Protein AF-A0ABD0QTV0-F1 (afdb_monomer_lite)

Secondary structure (DSSP, 8-state):
--SSSEEEEEE-------TT----GGGPPPSEEEEEE-TTT--PPP-PPP-

pLDDT: mean 92.09, std 5.33, range [69.19, 97.88]

InterPro domains:
  IPR000884 Thrombospondin type-1 (TSP1) repeat [PS50092] (1-42)
  IPR036383 Thrombospondin type-1 repeat superfamily [G3DSA:2.20.100.10] (1-41)
  IPR036383 Thrombospondin type-1 repeat superfamily [SSF82895] (1-38)

Foldseek 3Di:
DVDPAAKDKDFDDFDDPPPVRPDDPVPGDDRMDMDHHHPPVDDDDDDDDDD

Structure (mmCIF, N/CA/C/O backbone):
data_AF-A0ABD0QTV0-F1
#
_entry.id   AF-A0ABD0QTV0-F1
#
loop_
_atom_site.group_PDB
_atom_site.id
_atom_site.type_symbol
_atom_site.label_atom_id
_atom_site.label_alt_id
_atom_site.label_comp_id
_atom_site.label_asym_id
_atom_site.label_entity_id
_atom_site.label_seq_id
_atom_site.pdbx_PDB_ins_code
_atom_site.Cartn_x
_atom_site.Cartn_y
_atom_site.Cartn_z
_atom_site.occupancy
_atom_site.B_iso_or_equiv
_atom_site.auth_seq_id
_atom_site.auth_comp_id
_atom_site.auth_asym_id
_atom_site.auth_atom_id
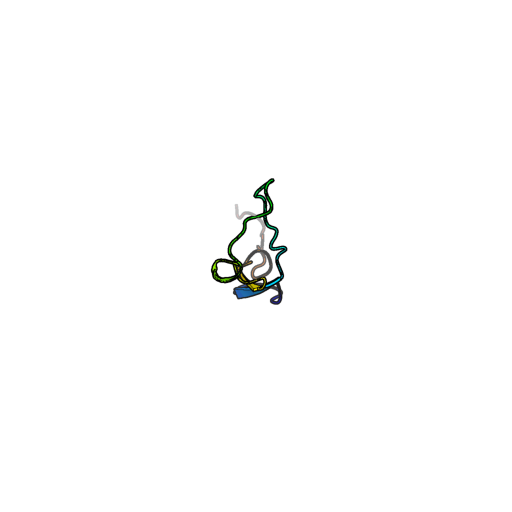_atom_site.pdbx_PDB_model_num
ATOM 1 N N . CYS A 1 1 ? 1.219 -5.305 -2.847 1.00 92.94 1 CYS A N 1
ATOM 2 C CA . CYS A 1 1 ? 0.068 -5.321 -3.771 1.00 92.94 1 CYS A CA 1
ATOM 3 C C . CYS A 1 1 ? -0.001 -6.721 -4.375 1.00 92.94 1 CYS A C 1
ATOM 5 O O . CYS A 1 1 ? 1.041 -7.360 -4.421 1.00 92.94 1 CYS A O 1
ATOM 7 N N . SER A 1 2 ? -1.174 -7.235 -4.754 1.00 95.75 2 SER A N 1
ATOM 8 C CA . SER A 1 2 ? -1.312 -8.575 -5.355 1.00 95.75 2 SER A CA 1
ATOM 9 C C . SER A 1 2 ? -0.732 -8.652 -6.766 1.00 95.75 2 SER A C 1
ATOM 11 O O . SER A 1 2 ? -0.358 -9.727 -7.212 1.00 95.75 2 SER A O 1
ATOM 13 N N . SER A 1 3 ? -0.692 -7.517 -7.460 1.00 96.19 3 SER A N 1
ATOM 14 C CA . SER A 1 3 ? -0.094 -7.381 -8.783 1.00 96.19 3 SER A CA 1
ATOM 15 C C . SER A 1 3 ? 1.359 -6.935 -8.643 1.00 96.19 3 SER A C 1
ATOM 17 O O . SER A 1 3 ? 1.675 -6.142 -7.751 1.00 96.19 3 SER A O 1
ATOM 19 N N . GLU A 1 4 ? 2.231 -7.432 -9.522 1.00 92.25 4 GLU A N 1
ATOM 20 C CA . GLU A 1 4 ? 3.644 -7.029 -9.569 1.00 92.25 4 GLU A CA 1
ATOM 21 C C . GLU A 1 4 ? 3.828 -5.597 -10.075 1.00 92.25 4 GLU A C 1
ATOM 23 O O . GLU A 1 4 ? 4.778 -4.922 -9.683 1.00 92.25 4 GLU A O 1
ATOM 28 N N . CYS A 1 5 ? 2.908 -5.131 -10.918 1.00 94.88 5 CYS A N 1
ATOM 29 C CA . CYS A 1 5 ? 2.807 -3.750 -11.347 1.00 94.88 5 CYS A CA 1
ATOM 30 C C . CYS A 1 5 ? 1.348 -3.435 -11.755 1.00 94.88 5 CYS A C 1
ATOM 32 O O . CYS A 1 5 ? 0.544 -4.343 -11.984 1.00 94.88 5 CYS A O 1
ATOM 34 N N . GLY A 1 6 ? 0.981 -2.157 -11.817 1.00 94.69 6 GLY A N 1
ATOM 35 C CA . GLY A 1 6 ? -0.356 -1.678 -12.143 1.00 94.69 6 GLY A CA 1
ATOM 36 C C . GLY A 1 6 ? -1.366 -1.894 -11.016 1.00 94.69 6 GLY A C 1
ATOM 37 O O . GLY A 1 6 ? -1.039 -1.823 -9.829 1.00 94.69 6 GLY A O 1
ATOM 38 N N . ARG A 1 7 ? -2.627 -2.122 -11.395 1.00 97.44 7 ARG A N 1
ATOM 39 C CA . ARG A 1 7 ? -3.748 -2.265 -10.461 1.00 97.44 7 ARG A CA 1
ATOM 40 C C . ARG A 1 7 ? -3.773 -3.654 -9.830 1.00 97.44 7 ARG A C 1
ATOM 42 O O . ARG A 1 7 ? -3.682 -4.665 -10.522 1.00 97.44 7 ARG A O 1
ATOM 49 N N . GLY A 1 8 ? -3.982 -3.708 -8.523 1.00 97.12 8 GLY A N 1
ATOM 50 C CA . GLY A 1 8 ? -4.173 -4.938 -7.765 1.00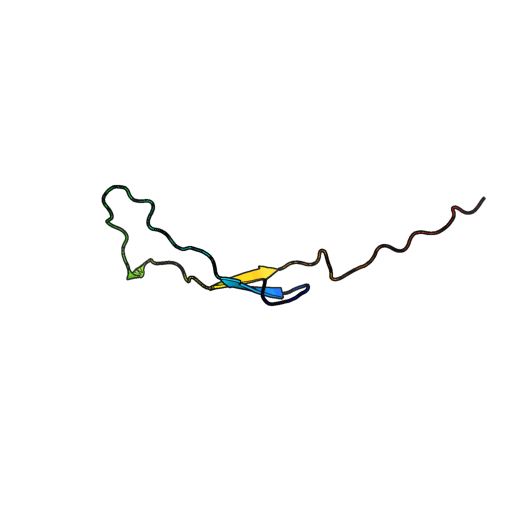 97.12 8 GLY A CA 1
ATOM 51 C C . GLY A 1 8 ? -4.963 -4.704 -6.485 1.00 97.12 8 GLY A C 1
ATOM 52 O O . GLY A 1 8 ? -5.624 -3.679 -6.313 1.00 97.12 8 GLY A O 1
ATOM 53 N N . SER A 1 9 ? -4.878 -5.657 -5.564 1.00 97.81 9 SER A N 1
ATOM 54 C CA . SER A 1 9 ? -5.463 -5.560 -4.227 1.00 97.81 9 SER A CA 1
ATOM 55 C C . SER A 1 9 ? -4.402 -5.752 -3.148 1.00 97.81 9 SER A C 1
ATOM 57 O O . SER A 1 9 ? -3.386 -6.419 -3.356 1.00 97.81 9 SER A O 1
ATOM 59 N N . ARG A 1 10 ? -4.593 -5.147 -1.979 1.00 97.06 10 ARG A N 1
ATOM 60 C CA . ARG A 1 10 ? -3.743 -5.401 -0.811 1.00 97.06 10 ARG A CA 1
ATOM 61 C C . ARG A 1 10 ? -4.582 -5.520 0.447 1.00 97.06 10 ARG A C 1
ATOM 63 O O . ARG A 1 10 ? -5.605 -4.852 0.578 1.00 97.06 10 ARG A O 1
ATOM 70 N N . LYS A 1 11 ? -4.116 -6.358 1.373 1.00 97.62 11 LYS A N 1
ATOM 71 C CA . LYS A 1 11 ? -4.627 -6.374 2.742 1.00 97.62 11 LYS A CA 1
ATOM 72 C C . LYS A 1 11 ? -4.007 -5.219 3.519 1.00 97.62 11 LYS A C 1
ATOM 74 O O . LYS A 1 11 ? -2.806 -4.973 3.399 1.00 97.62 11 LYS A O 1
ATOM 79 N N . ARG A 1 12 ? -4.823 -4.543 4.315 1.00 96.00 12 ARG A N 1
ATOM 80 C CA . ARG A 1 12 ? -4.416 -3.500 5.250 1.00 96.00 12 ARG A CA 1
ATOM 81 C C . ARG A 1 12 ? -4.950 -3.811 6.638 1.00 96.00 12 ARG A C 1
ATOM 83 O O . ARG A 1 12 ? -6.008 -4.418 6.792 1.00 96.00 12 ARG A O 1
ATOM 90 N N . THR A 1 13 ? -4.224 -3.351 7.643 1.00 95.44 13 THR A N 1
ATOM 91 C CA . THR A 1 13 ? -4.670 -3.437 9.029 1.00 95.44 13 THR A CA 1
ATOM 92 C C . THR A 1 13 ? -5.739 -2.379 9.277 1.00 95.44 13 THR A C 1
ATOM 94 O O . THR A 1 13 ? -5.510 -1.196 9.030 1.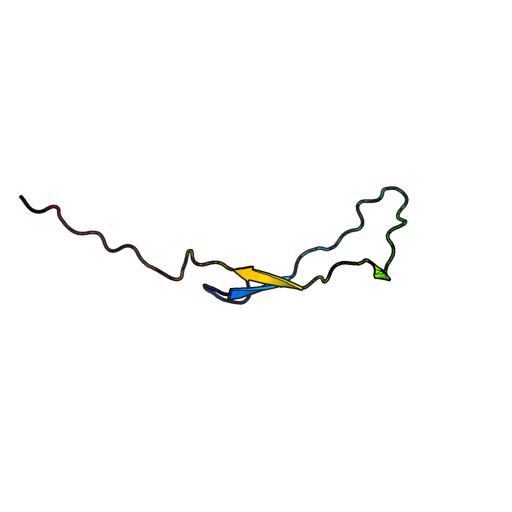00 95.44 13 THR A O 1
ATOM 97 N N . VAL A 1 14 ? -6.901 -2.804 9.771 1.00 94.56 14 VAL A N 1
ATOM 98 C CA . VAL A 1 14 ? -7.983 -1.910 10.194 1.00 94.56 14 VAL A CA 1
ATOM 99 C C . VAL A 1 14 ? -8.101 -2.001 11.707 1.00 94.56 14 VAL A C 1
ATOM 101 O O . VAL A 1 14 ? -8.498 -3.033 12.243 1.00 94.56 14 VAL A O 1
ATOM 104 N N . THR A 1 15 ? -7.741 -0.922 12.396 1.00 92.31 15 THR A N 1
ATOM 105 C CA . THR A 1 15 ? -7.778 -0.829 13.858 1.00 92.31 15 THR A CA 1
ATOM 106 C C . THR A 1 15 ? -8.646 0.339 14.298 1.00 92.31 15 THR A C 1
ATOM 108 O O . THR A 1 15 ? -8.642 1.411 13.695 1.00 92.31 15 THR A O 1
ATOM 111 N N . CYS A 1 16 ? -9.401 0.122 15.373 1.00 91.75 16 CYS A N 1
ATOM 112 C CA . CYS A 1 16 ? -10.121 1.188 16.052 1.00 91.75 16 CYS A CA 1
ATOM 113 C C . CYS A 1 16 ? -9.113 2.044 16.828 1.00 91.75 16 CYS A C 1
ATOM 115 O O . CYS A 1 16 ? -8.425 1.531 17.706 1.00 91.75 16 CYS A O 1
ATOM 117 N N . THR A 1 17 ? -9.013 3.332 16.503 1.00 90.75 17 THR A N 1
ATOM 118 C CA . THR A 1 17 ? -8.130 4.280 17.209 1.00 90.75 17 THR A CA 1
ATOM 119 C C . THR A 1 17 ? -8.839 5.026 18.338 1.00 90.75 17 THR A C 1
ATOM 121 O O . THR A 1 17 ? -8.205 5.792 19.059 1.00 90.75 17 THR A O 1
ATOM 124 N N . ASN A 1 18 ? -10.147 4.810 18.507 1.00 87.19 18 ASN A N 1
ATOM 125 C CA . ASN A 1 18 ? -10.919 5.396 19.592 1.00 87.19 18 ASN A CA 1
ATOM 126 C C . ASN A 1 18 ? -10.459 4.790 20.939 1.00 87.19 18 ASN A C 1
ATOM 128 O O . ASN A 1 18 ? -10.614 3.581 21.131 1.00 87.19 18 ASN A O 1
ATOM 132 N N . PRO A 1 19 ? -9.943 5.597 21.886 1.00 80.31 19 PRO A N 1
ATOM 133 C CA . PRO A 1 19 ? -9.439 5.100 23.166 1.00 80.31 19 PRO A CA 1
ATOM 134 C C . PRO A 1 19 ? -10.534 4.526 24.077 1.00 80.31 19 PRO A C 1
ATOM 136 O O . PRO A 1 19 ? -10.230 3.725 24.955 1.00 80.31 19 PRO A O 1
ATOM 139 N N . GLN A 1 20 ? -11.803 4.884 23.865 1.00 86.44 20 GLN A N 1
ATOM 140 C CA . GLN A 1 20 ? -12.944 4.273 24.551 1.00 86.44 20 GLN A CA 1
ATOM 141 C C . GLN A 1 20 ? -13.418 2.966 23.885 1.00 86.44 20 GLN A C 1
ATOM 143 O O . GLN A 1 20 ? -14.325 2.317 24.397 1.00 86.44 20 GLN A O 1
ATOM 148 N N . GLY A 1 21 ? -12.842 2.572 22.741 1.00 78.81 21 GLY A N 1
ATOM 149 C CA . GLY A 1 21 ? -13.182 1.332 22.030 1.00 78.81 21 GLY A CA 1
ATOM 150 C C . GLY A 1 21 ? -14.544 1.341 21.324 1.00 78.81 21 GLY A C 1
ATOM 151 O O . GLY A 1 21 ? -14.984 0.310 20.825 1.00 78.81 21 GLY A O 1
ATOM 152 N N . LEU A 1 22 ? -15.213 2.494 21.250 1.00 84.50 22 LEU A N 1
ATOM 153 C CA . LEU A 1 22 ? -16.570 2.643 20.712 1.00 84.50 22 LEU A CA 1
ATOM 154 C C . LEU A 1 22 ? -16.581 2.832 19.184 1.00 84.50 22 LEU A C 1
ATOM 156 O O . LEU A 1 22 ? -17.168 3.786 18.677 1.00 84.50 22 LEU A O 1
ATOM 160 N N . CYS A 1 23 ? -15.896 1.968 18.434 1.00 89.75 23 CYS A N 1
ATOM 161 C CA . CYS A 1 23 ? -16.023 1.976 16.975 1.00 89.75 23 CYS A CA 1
ATOM 162 C C . CYS A 1 23 ? -17.274 1.206 16.548 1.00 89.75 23 CYS A C 1
ATOM 164 O O . CYS A 1 23 ? -17.463 0.062 16.955 1.00 89.75 23 CYS A O 1
ATOM 166 N N . ASP A 1 24 ? -18.096 1.818 15.697 1.00 91.19 24 ASP A N 1
ATOM 167 C CA . ASP A 1 24 ? -19.266 1.167 15.112 1.00 91.19 24 ASP A CA 1
ATOM 168 C C . ASP A 1 24 ? -18.822 0.059 14.135 1.00 91.19 24 ASP A C 1
ATOM 170 O O . ASP A 1 24 ? -18.182 0.370 13.120 1.00 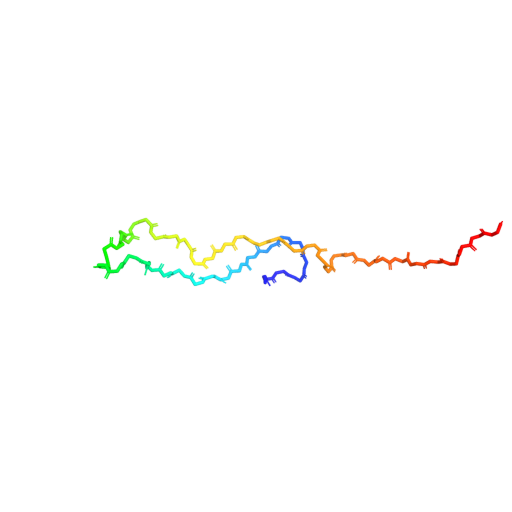91.19 24 ASP A O 1
ATOM 174 N N . PRO A 1 25 ? -19.161 -1.222 14.391 1.00 88.12 25 PRO A N 1
ATOM 175 C CA . PRO A 1 25 ? -18.816 -2.329 13.505 1.00 88.12 25 PRO A CA 1
ATOM 176 C C . PRO A 1 25 ? -19.354 -2.167 12.080 1.00 88.12 25 PRO A C 1
ATOM 178 O O . PRO A 1 25 ? -18.720 -2.653 11.145 1.00 88.12 25 PRO A O 1
ATOM 181 N N . VAL A 1 26 ? -20.485 -1.478 11.898 1.00 91.19 26 VAL A N 1
ATOM 182 C CA . VAL A 1 26 ? -21.097 -1.245 10.579 1.00 91.19 26 VAL A CA 1
ATOM 183 C C . VAL A 1 26 ? -20.267 -0.261 9.755 1.00 91.19 26 VAL A C 1
ATOM 185 O O . VAL A 1 26 ? -20.167 -0.392 8.537 1.00 91.19 26 VAL A O 1
ATOM 188 N N . SER A 1 27 ? -19.604 0.686 10.419 1.00 90.88 27 SER A N 1
ATOM 189 C CA . SER A 1 27 ? -18.698 1.650 9.787 1.00 90.88 27 SER A CA 1
ATOM 190 C C . SER A 1 27 ? -17.300 1.090 9.495 1.00 90.88 27 SER A C 1
ATOM 192 O O . SER A 1 27 ? -16.465 1.798 8.925 1.00 90.88 27 SER A O 1
ATOM 194 N N . ARG A 1 28 ? -17.011 -0.163 9.890 1.00 92.38 28 ARG A N 1
ATOM 195 C CA . ARG A 1 28 ? -15.673 -0.750 9.764 1.00 92.38 28 ARG A CA 1
ATOM 196 C C . ARG A 1 28 ? -15.240 -0.772 8.293 1.00 92.38 28 ARG A C 1
ATOM 198 O O . ARG A 1 28 ? -15.869 -1.445 7.475 1.00 92.38 28 ARG A O 1
ATOM 205 N N . PRO A 1 29 ? -14.122 -0.114 7.947 1.00 95.12 29 PRO A N 1
ATOM 206 C CA . PRO A 1 29 ? -13.615 -0.148 6.586 1.00 95.12 29 PRO A CA 1
ATOM 207 C C . PRO A 1 29 ? -13.190 -1.562 6.164 1.00 95.12 29 PRO A C 1
ATOM 209 O O . PRO A 1 29 ? -12.720 -2.351 6.984 1.00 95.12 29 PRO A O 1
ATOM 212 N N . ALA A 1 30 ? -13.278 -1.861 4.866 1.00 96.06 30 ALA A N 1
ATOM 213 C CA . ALA A 1 30 ? -12.803 -3.134 4.330 1.00 96.06 30 ALA A CA 1
ATOM 214 C C . ALA A 1 30 ? -11.288 -3.313 4.555 1.00 96.06 30 ALA A C 1
ATOM 216 O O . ALA A 1 30 ? -10.497 -2.384 4.348 1.00 96.06 30 ALA A O 1
ATOM 217 N N . GLU A 1 31 ? -10.890 -4.527 4.943 1.00 96.44 31 GLU A N 1
ATOM 218 C CA . GLU A 1 31 ? -9.485 -4.915 5.144 1.00 96.44 31 GLU A CA 1
ATOM 219 C C . GLU A 1 31 ? -8.735 -5.123 3.829 1.00 96.44 31 GLU A C 1
ATOM 221 O O . GLU A 1 31 ? -7.507 -5.141 3.813 1.00 96.44 31 GLU A O 1
ATOM 226 N N . VAL A 1 32 ? -9.460 -5.270 2.721 1.00 97.88 32 VAL A N 1
ATOM 227 C CA . VAL A 1 32 ? -8.893 -5.330 1.377 1.00 97.88 32 VAL A CA 1
ATOM 228 C C . VAL A 1 32 ? -9.210 -4.030 0.662 1.00 97.88 32 VAL A C 1
ATOM 230 O O . VAL A 1 32 ? -10.362 -3.604 0.614 1.00 97.88 32 VAL A O 1
ATOM 233 N N . GLU A 1 33 ? -8.186 -3.416 0.084 1.00 97.62 33 GLU A N 1
ATOM 234 C CA . GLU A 1 33 ? -8.328 -2.223 -0.745 1.00 97.62 33 GLU A CA 1
ATOM 235 C C . GLU A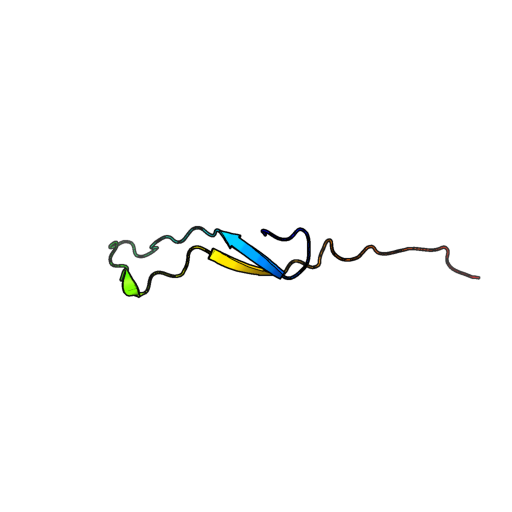 1 33 ? -7.631 -2.396 -2.095 1.00 97.62 33 GLU A C 1
ATOM 237 O O . GLU A 1 33 ? -6.759 -3.256 -2.263 1.00 97.62 33 GLU A O 1
ATOM 242 N N . THR A 1 34 ? -8.019 -1.563 -3.064 1.00 97.69 34 THR A N 1
ATOM 243 C CA . THR A 1 34 ? -7.305 -1.472 -4.342 1.00 97.69 34 THR A CA 1
ATOM 244 C C . THR A 1 34 ? -5.945 -0.813 -4.111 1.00 97.69 34 THR A C 1
ATOM 246 O O . THR A 1 34 ? -5.835 0.152 -3.359 1.00 97.69 34 THR A O 1
ATOM 249 N N . CYS A 1 35 ? -4.912 -1.324 -4.770 1.00 95.50 35 CYS A N 1
ATOM 250 C CA . CYS A 1 35 ? -3.604 -0.686 -4.869 1.00 95.50 35 CYS A CA 1
ATOM 251 C C . CYS A 1 35 ? -3.236 -0.485 -6.335 1.00 95.50 35 CYS A C 1
ATOM 253 O O . CYS A 1 35 ? -3.694 -1.229 -7.201 1.00 95.50 35 CYS A O 1
ATOM 255 N N . GLU A 1 36 ? -2.403 0.515 -6.593 1.00 96.69 36 GLU A N 1
ATOM 256 C CA . GLU A 1 36 ? -1.893 0.817 -7.921 1.00 96.69 36 GLU A CA 1
ATOM 257 C C . GLU A 1 36 ? -0.410 1.177 -7.808 1.00 96.69 36 GLU A C 1
ATOM 259 O O . GLU A 1 36 ? -0.051 2.115 -7.098 1.00 96.69 36 GLU A O 1
ATOM 264 N N . ASP A 1 37 ? 0.450 0.375 -8.435 1.00 94.50 37 ASP A N 1
ATOM 265 C CA . ASP A 1 37 ? 1.906 0.529 -8.376 1.00 94.50 37 ASP A CA 1
ATOM 266 C C . ASP A 1 37 ? 2.521 0.350 -9.765 1.00 94.50 37 ASP A C 1
ATOM 268 O O . ASP A 1 37 ? 2.681 -0.765 -10.249 1.00 94.50 37 ASP A O 1
ATOM 272 N N . HIS A 1 38 ? 2.890 1.450 -10.415 1.00 93.62 38 HIS A N 1
ATOM 273 C CA . HIS A 1 38 ? 3.486 1.424 -11.756 1.00 93.62 38 HIS A CA 1
ATOM 274 C C . HIS A 1 38 ? 5.017 1.439 -11.746 1.00 93.62 38 HIS A C 1
ATOM 276 O O . HIS A 1 38 ? 5.626 1.455 -12.814 1.00 93.62 38 HIS A O 1
ATOM 282 N N . SER A 1 39 ? 5.654 1.408 -10.569 1.00 90.38 39 SER A N 1
ATOM 283 C CA . SER A 1 39 ? 7.116 1.532 -10.446 1.00 90.38 39 SER A CA 1
ATOM 284 C C . SER A 1 39 ? 7.885 0.412 -11.151 1.00 90.38 39 SER A C 1
ATOM 286 O O . SER A 1 39 ? 9.007 0.625 -11.599 1.00 90.38 39 SER A O 1
ATOM 288 N N . LYS A 1 40 ? 7.269 -0.768 -11.282 1.00 88.62 40 LYS A N 1
ATOM 289 C CA . LYS A 1 40 ? 7.845 -1.951 -11.938 1.00 88.62 40 LYS A CA 1
ATOM 290 C C . LYS A 1 40 ? 7.289 -2.227 -13.334 1.00 88.62 40 LYS A C 1
ATOM 292 O O . LYS A 1 40 ? 7.673 -3.216 -13.945 1.00 88.62 40 LYS A O 1
ATOM 297 N N . CYS A 1 41 ? 6.369 -1.399 -13.830 1.00 92.25 41 CYS A N 1
ATOM 298 C CA . CYS A 1 41 ? 5.758 -1.630 -15.141 1.00 92.25 41 CYS A CA 1
ATOM 299 C C . CYS A 1 41 ? 6.670 -1.232 -16.303 1.00 92.25 41 CYS A C 1
ATOM 301 O O . CYS A 1 41 ? 6.472 -1.701 -17.422 1.00 92.25 41 CYS A O 1
ATOM 303 N N . TYR A 1 42 ? 7.635 -0.348 -16.055 1.00 90.94 42 TYR A N 1
ATOM 304 C CA . TYR A 1 42 ? 8.437 0.267 -17.101 1.00 90.94 42 TYR A CA 1
ATOM 305 C C . TYR A 1 42 ? 9.904 0.310 -16.697 1.00 90.94 42 TYR A C 1
ATOM 307 O O . TYR A 1 42 ? 10.236 0.484 -15.526 1.00 90.94 42 TYR A O 1
ATOM 315 N N . GL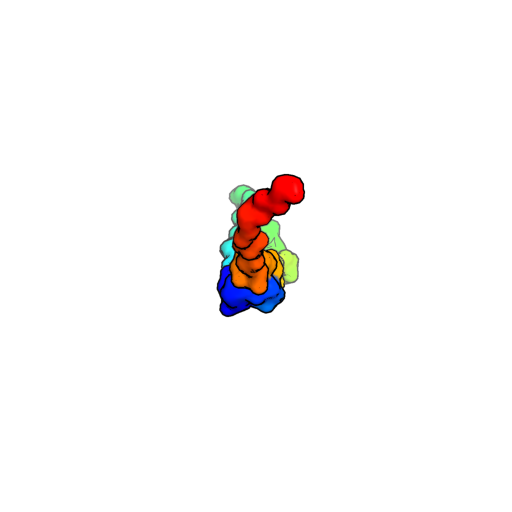U A 1 43 ? 10.773 0.201 -17.694 1.00 91.31 43 GLU A N 1
ATOM 316 C CA . GLU A 1 43 ? 12.216 0.328 -17.537 1.00 91.31 43 GLU A CA 1
ATOM 317 C C . GLU A 1 43 ? 12.708 1.518 -18.361 1.00 91.31 43 GLU A C 1
ATOM 319 O O . GLU A 1 43 ? 12.378 1.657 -19.544 1.00 91.31 43 GLU A O 1
ATOM 324 N N . TRP A 1 44 ? 13.503 2.383 -17.732 1.00 88.31 44 TRP A N 1
ATOM 325 C CA . TRP A 1 44 ? 14.173 3.471 -18.429 1.00 88.31 44 TRP A CA 1
ATOM 326 C C . TRP A 1 44 ? 15.353 2.917 -19.215 1.00 88.31 44 TRP A C 1
ATOM 328 O O . TRP A 1 44 ? 16.285 2.364 -18.637 1.00 88.31 44 TRP A O 1
ATOM 338 N N . LYS A 1 45 ? 15.338 3.117 -20.532 1.00 90.75 45 LYS A N 1
ATOM 339 C CA . LYS A 1 45 ? 16.500 2.851 -21.379 1.00 90.75 45 LYS A CA 1
ATOM 340 C C . LYS A 1 45 ? 17.294 4.134 -21.543 1.00 90.75 45 LYS A C 1
ATOM 342 O O . LYS A 1 45 ? 16.765 5.134 -22.023 1.00 90.75 45 LYS A O 1
ATOM 347 N N . THR A 1 46 ? 18.554 4.098 -21.140 1.00 92.75 46 THR A N 1
ATOM 348 C CA . THR A 1 46 ? 19.507 5.181 -21.377 1.00 92.75 46 THR A CA 1
ATOM 349 C C . THR A 1 46 ? 20.348 4.870 -22.614 1.00 92.75 46 THR A C 1
ATOM 351 O O . THR A 1 46 ? 20.450 3.721 -23.045 1.00 92.75 46 THR A O 1
ATOM 354 N N . GLY A 1 47 ? 20.922 5.907 -23.218 1.00 94.06 47 GLY A N 1
ATOM 355 C CA . GLY A 1 47 ? 21.806 5.791 -24.371 1.00 94.06 47 GLY A CA 1
ATOM 356 C C . GLY A 1 47 ? 22.833 6.915 -24.375 1.00 94.06 47 GLY A C 1
ATOM 357 O O . GLY A 1 47 ? 22.660 7.921 -23.685 1.00 94.06 47 GLY A O 1
ATOM 358 N N . GLU A 1 48 ? 23.902 6.722 -25.141 1.00 94.44 48 GLU A N 1
ATOM 359 C CA . GLU A 1 48 ? 24.961 7.717 -25.292 1.00 94.44 48 GLU A CA 1
ATOM 360 C C . GLU A 1 48 ? 24.422 9.005 -25.929 1.00 94.44 48 GLU A C 1
ATOM 362 O O . GLU A 1 48 ? 23.625 8.974 -26.872 1.00 94.44 48 GLU A O 1
ATOM 367 N N . TRP A 1 49 ? 24.884 10.151 -25.430 1.00 89.69 49 TRP A N 1
ATOM 368 C CA . TRP A 1 49 ? 24.561 11.446 -26.023 1.00 89.69 49 TRP A CA 1
ATOM 369 C C . TRP A 1 49 ? 25.236 11.584 -27.393 1.00 89.69 49 TRP A C 1
ATOM 371 O O . TRP A 1 49 ? 26.422 11.294 -27.548 1.00 89.69 49 TRP A O 1
ATOM 381 N N . SER A 1 50 ? 24.487 12.040 -28.399 1.00 87.31 50 SER A N 1
ATOM 382 C CA . SER A 1 50 ? 25.029 12.315 -29.737 1.00 87.31 50 SER A CA 1
ATOM 383 C C . SER A 1 50 ? 25.727 13.680 -29.772 1.00 87.31 50 SER A C 1
ATOM 385 O O . SER A 1 50 ? 25.253 14.622 -29.137 1.00 87.31 50 SER A O 1
ATOM 387 N N . LYS A 1 51 ? 26.845 13.773 -30.503 1.00 69.19 51 LYS A N 1
ATOM 388 C CA . LYS A 1 51 ? 27.614 15.012 -30.715 1.00 69.19 51 LYS A CA 1
ATOM 389 C C . LYS A 1 51 ? 27.023 15.870 -31.829 1.00 69.19 51 LYS A C 1
ATOM 391 O O . LYS A 1 51 ? 26.597 15.275 -32.842 1.00 69.19 51 LYS A O 1
#

Organism: Cirrhinus mrigala (NCBI:txid683832)

Sequence (51 aa):
CSSECGRGSRKRTVTCTNPQGLCDPVSRPAEVETCEDHSKCYEWKTGEWSK

Radius of gyration: 20.17 Å; chains: 1; bounding box: 49×24×55 Å